Protein AF-A0A6L5ZGG9-F1 (afdb_monomer_lite)

pLDDT: mean 73.45, std 18.91, range [43.34, 98.44]

Foldseek 3Di:
DAQPPPRDDDDPPDQARPVPRHGRDPPPPVPDDDDDDDDDDPVVVVVVVVVVVVVVVVVVCVVVVDDDDDDDDDPDDDDPPPPPDDDDDDDDPDDDDDDDDDPPDDPDPPPPPPDDDPVRCCVPFVVQKDWDWDDDPNDIAIDIWGDPDPPDTDDDPVRHD

Structure (mmCIF, N/CA/C/O backbone):
data_AF-A0A6L5ZGG9-F1
#
_entry.id   AF-A0A6L5ZGG9-F1
#
loop_
_atom_site.group_PDB
_atom_site.id
_atom_site.type_symbol
_atom_site.label_atom_id
_atom_site.label_alt_id
_atom_site.label_comp_id
_atom_site.label_asym_id
_atom_site.label_entity_id
_atom_site.label_seq_id
_atom_site.pdbx_PDB_ins_code
_atom_site.Cartn_x
_atom_site.Cartn_y
_atom_site.Cartn_z
_atom_site.occupancy
_atom_site.B_iso_or_equiv
_atom_site.auth_seq_id
_atom_site.auth_comp_id
_atom_site.auth_asym_id
_atom_site.auth_atom_id
_atom_site.pdbx_PDB_model_num
ATOM 1 N N . MET A 1 1 ? -13.907 -2.882 -31.438 1.00 70.19 1 MET A N 1
ATOM 2 C CA . MET A 1 1 ? -12.819 -3.893 -31.487 1.00 70.19 1 MET A CA 1
ATOM 3 C C . MET A 1 1 ? -13.173 -5.085 -30.596 1.00 70.19 1 MET A C 1
ATOM 5 O O . MET A 1 1 ? -14.105 -4.979 -29.810 1.00 70.19 1 MET A O 1
ATOM 9 N N . PHE A 1 2 ? -12.469 -6.220 -30.686 1.00 81.88 2 PHE A N 1
ATOM 10 C CA . PHE A 1 2 ? -12.652 -7.355 -29.763 1.00 81.88 2 PHE A CA 1
ATOM 11 C C . PHE A 1 2 ? -11.487 -7.445 -28.778 1.00 81.88 2 PHE A C 1
ATOM 13 O O . PHE A 1 2 ? -10.342 -7.184 -29.143 1.00 81.88 2 PHE A O 1
ATOM 20 N N . CYS A 1 3 ? -11.761 -7.839 -27.534 1.00 83.19 3 CYS A N 1
ATOM 21 C CA . CYS A 1 3 ? -10.703 -8.096 -26.564 1.00 83.19 3 CYS A CA 1
ATOM 22 C C . CYS A 1 3 ? -9.875 -9.315 -27.001 1.00 83.19 3 CYS A C 1
ATOM 24 O O . CYS A 1 3 ? -10.406 -10.420 -27.087 1.00 83.19 3 CYS A O 1
ATOM 26 N N . ALA A 1 4 ? -8.565 -9.145 -27.190 1.00 82.62 4 ALA A N 1
ATOM 27 C CA . ALA A 1 4 ? -7.658 -10.231 -27.579 1.00 82.62 4 ALA A CA 1
ATOM 28 C C . ALA A 1 4 ? -7.568 -11.375 -26.547 1.00 82.62 4 ALA A C 1
ATOM 30 O O . ALA A 1 4 ? -7.046 -12.442 -26.849 1.00 82.62 4 ALA A O 1
ATOM 31 N N . GLN A 1 5 ? -8.055 -11.153 -25.323 1.00 85.06 5 GLN A N 1
ATOM 32 C CA . GLN A 1 5 ? -7.980 -12.118 -24.225 1.00 85.06 5 GLN A CA 1
ATOM 33 C C . GLN A 1 5 ? -9.272 -12.921 -24.042 1.00 85.06 5 GLN A C 1
ATOM 35 O O . GLN A 1 5 ? -9.200 -14.114 -23.773 1.00 85.06 5 GLN A O 1
ATOM 40 N N . CYS A 1 6 ? -10.447 -12.293 -24.164 1.00 88.31 6 CYS A N 1
ATOM 41 C CA . CYS A 1 6 ? -11.736 -12.959 -23.921 1.00 88.31 6 CYS A CA 1
ATOM 42 C C . CYS A 1 6 ? -12.691 -12.961 -25.124 1.00 88.31 6 CYS A C 1
ATOM 44 O O . CYS A 1 6 ? -13.757 -13.561 -25.045 1.00 88.31 6 CYS A O 1
ATOM 46 N N . GLY A 1 7 ? -12.344 -12.288 -26.225 1.00 85.56 7 GLY A N 1
ATOM 47 C CA . GLY A 1 7 ? -13.140 -12.257 -27.456 1.00 85.56 7 GLY A CA 1
ATOM 48 C C . GLY A 1 7 ? -14.423 -11.423 -27.390 1.00 85.56 7 GLY A C 1
ATOM 49 O O . GLY A 1 7 ? -15.138 -11.342 -28.384 1.00 85.56 7 GLY A O 1
ATOM 50 N N . VAL A 1 8 ? -14.729 -10.781 -26.259 1.00 90.56 8 VAL A N 1
ATOM 51 C CA . VAL A 1 8 ? -15.918 -9.926 -26.119 1.00 90.56 8 VAL A CA 1
ATOM 52 C C . VAL A 1 8 ? -15.718 -8.613 -26.881 1.00 90.56 8 VAL A C 1
ATOM 54 O O . VAL A 1 8 ? -14.613 -8.060 -26.905 1.00 90.56 8 VAL A O 1
ATOM 57 N N . ALA A 1 9 ? -16.786 -8.117 -27.513 1.00 88.19 9 ALA A N 1
ATOM 58 C CA . ALA A 1 9 ? -16.796 -6.815 -28.170 1.00 88.19 9 ALA A CA 1
ATOM 59 C C . ALA A 1 9 ? -16.544 -5.706 -27.134 1.00 88.19 9 ALA A C 1
ATOM 61 O O . ALA A 1 9 ? -17.273 -5.579 -26.152 1.00 88.19 9 ALA A O 1
ATOM 62 N N . GLY A 1 10 ? -15.476 -4.943 -27.342 1.00 79.38 10 GLY A N 1
ATOM 63 C CA . GLY A 1 10 ? -15.083 -3.822 -26.500 1.00 79.38 10 GLY A CA 1
ATOM 64 C C . GLY A 1 10 ? -15.427 -2.484 -27.142 1.00 79.38 10 GLY A C 1
ATOM 65 O O . GLY A 1 10 ? -15.570 -2.385 -28.363 1.00 79.38 10 GLY A O 1
ATOM 66 N N . ASN A 1 11 ? -15.528 -1.461 -26.296 1.00 79.38 11 ASN A N 1
ATOM 67 C CA . ASN A 1 11 ? -15.549 -0.070 -26.727 1.00 79.38 11 ASN A CA 1
ATOM 68 C C . ASN A 1 11 ? -14.122 0.356 -27.114 1.00 79.38 11 ASN A C 1
ATOM 70 O O . ASN A 1 11 ? -13.176 0.030 -26.396 1.00 79.38 11 ASN A O 1
ATOM 74 N N . ASP A 1 12 ? -13.980 1.064 -28.231 1.00 77.25 12 ASP A N 1
ATOM 75 C CA . ASP A 1 12 ? -12.684 1.437 -28.808 1.00 77.25 12 ASP A CA 1
ATOM 76 C C . ASP A 1 12 ? -11.938 2.483 -27.957 1.00 77.25 12 ASP A C 1
ATOM 78 O O . ASP A 1 12 ? -10.713 2.553 -28.015 1.00 77.25 12 ASP A O 1
ATOM 82 N N . ASP A 1 13 ? -12.654 3.204 -27.087 1.00 81.38 13 ASP A N 1
ATOM 83 C CA . ASP A 1 13 ? -12.084 4.196 -26.163 1.00 81.38 13 ASP A CA 1
ATOM 84 C C . ASP A 1 13 ? -11.768 3.633 -24.762 1.00 81.38 13 ASP A C 1
ATOM 86 O O . ASP A 1 13 ? -11.252 4.338 -23.890 1.00 81.38 13 ASP A O 1
ATOM 90 N N . ALA A 1 14 ? -12.103 2.368 -24.490 1.00 79.25 14 ALA A N 1
ATOM 91 C CA . ALA A 1 14 ? -11.907 1.786 -23.166 1.00 79.25 14 ALA A CA 1
ATOM 92 C C . ALA A 1 14 ? -10.459 1.316 -22.982 1.00 79.25 14 ALA A C 1
ATOM 94 O O . ALA A 1 14 ? -10.010 0.427 -23.700 1.00 79.25 14 ALA A O 1
ATOM 95 N N . GLN A 1 15 ? -9.758 1.836 -21.967 1.00 84.62 15 GLN A N 1
ATOM 96 C CA . GLN A 1 15 ? -8.402 1.391 -21.588 1.00 84.62 15 GLN A CA 1
ATOM 97 C C . GLN A 1 15 ? -8.367 -0.043 -21.028 1.00 84.62 15 GLN A C 1
ATOM 99 O O . GLN A 1 15 ? -7.328 -0.701 -21.054 1.00 84.62 15 GLN A O 1
ATOM 104 N N . PHE A 1 16 ? -9.504 -0.549 -20.540 1.00 88.50 16 PHE A N 1
ATOM 105 C CA . PHE A 1 16 ? -9.639 -1.884 -19.956 1.00 88.50 16 PHE A CA 1
ATOM 106 C C . PHE A 1 16 ? -10.884 -2.592 -20.489 1.00 88.50 16 PHE A C 1
ATOM 108 O O . PHE A 1 16 ? -11.923 -1.974 -20.727 1.00 88.50 16 PHE A O 1
ATOM 115 N N . CYS A 1 17 ? -10.803 -3.912 -20.652 1.00 87.19 17 CYS A N 1
ATOM 116 C CA . CYS A 1 17 ? -11.956 -4.719 -21.027 1.00 87.19 17 CYS A CA 1
ATOM 117 C C . CYS A 1 17 ? -12.936 -4.830 -19.853 1.00 87.19 17 CYS A C 1
ATOM 119 O O . CYS A 1 17 ? -12.605 -5.403 -18.818 1.00 87.19 17 CYS A O 1
ATOM 121 N N . VAL A 1 18 ? -14.174 -4.377 -20.046 1.00 88.44 18 VAL A N 1
ATOM 122 C CA . VAL A 1 18 ? -15.238 -4.434 -19.026 1.00 88.44 18 VAL A CA 1
ATOM 123 C C . VAL A 1 18 ? -15.612 -5.851 -18.579 1.00 88.44 18 VAL A C 1
ATOM 125 O O . VAL A 1 18 ? -16.132 -6.022 -17.484 1.00 88.44 18 VAL A O 1
ATOM 128 N N . SER A 1 19 ? -15.342 -6.875 -19.394 1.00 88.94 19 SER A N 1
ATOM 129 C CA . SER A 1 19 ? -15.656 -8.264 -19.032 1.00 88.94 19 SER A CA 1
ATOM 130 C C . SER A 1 19 ? -14.535 -8.979 -18.287 1.00 88.94 19 SER A C 1
ATOM 132 O O . SER A 1 19 ? -14.826 -9.846 -17.472 1.00 88.94 19 SER A O 1
ATOM 134 N N . CYS A 1 20 ? -13.265 -8.683 -18.580 1.00 89.44 20 CYS A N 1
ATOM 135 C CA . CYS A 1 20 ? -12.137 -9.434 -18.010 1.00 89.44 20 CYS A CA 1
ATOM 136 C C . CYS A 1 20 ? -11.123 -8.578 -17.240 1.00 89.44 20 CYS A C 1
ATOM 138 O O . CYS A 1 20 ? -10.167 -9.125 -16.700 1.00 89.44 20 CYS A O 1
ATOM 140 N N . GLY A 1 21 ? -11.289 -7.253 -17.214 1.00 86.38 21 GLY A N 1
ATOM 141 C CA . GLY A 1 21 ? -10.438 -6.305 -16.487 1.00 86.38 21 GLY A CA 1
ATOM 142 C C . GLY A 1 21 ? -9.034 -6.103 -17.064 1.00 86.38 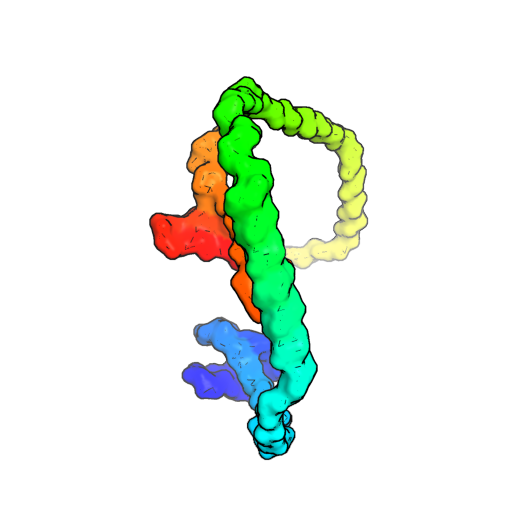21 GLY A C 1
ATOM 143 O O . GLY A 1 21 ? -8.294 -5.252 -16.582 1.00 86.38 21 GLY A O 1
ATOM 144 N N . LYS A 1 22 ? -8.640 -6.856 -18.098 1.00 87.56 22 LYS A N 1
ATOM 145 C CA . LYS A 1 22 ? -7.315 -6.722 -18.718 1.00 87.56 22 LYS A CA 1
ATOM 146 C C . LYS A 1 22 ? -7.242 -5.473 -19.606 1.00 87.56 22 LYS A C 1
ATOM 148 O O . LYS A 1 22 ? -8.255 -5.125 -20.224 1.00 87.56 22 LYS A O 1
ATOM 153 N N . PRO A 1 23 ? -6.069 -4.819 -19.707 1.00 84.75 23 PRO A N 1
ATOM 154 C CA . PRO A 1 23 ? -5.899 -3.652 -20.561 1.00 84.75 23 PRO A CA 1
ATOM 155 C C . PRO A 1 23 ? -6.205 -4.008 -22.016 1.00 84.75 23 PRO A C 1
ATOM 157 O O . PRO A 1 23 ? -5.828 -5.082 -22.500 1.00 84.75 23 PRO A O 1
ATOM 160 N N . SER A 1 24 ? -6.910 -3.119 -22.710 1.00 72.00 24 SER A N 1
ATOM 161 C CA . SER A 1 24 ? -7.073 -3.208 -24.156 1.00 72.00 24 SER A CA 1
ATOM 162 C C . SER A 1 24 ? -5.704 -2.906 -24.756 1.00 72.00 24 SER A C 1
ATOM 164 O O . SER A 1 24 ? -5.223 -1.779 -24.765 1.00 72.00 24 SER A O 1
ATOM 166 N N . THR A 1 25 ? -4.983 -3.950 -25.151 1.00 63.53 25 THR A N 1
ATOM 167 C CA . THR A 1 25 ? -3.668 -3.787 -25.760 1.00 63.53 25 THR A CA 1
ATOM 168 C C . THR A 1 25 ? -3.845 -3.012 -27.058 1.00 63.53 25 THR A C 1
ATOM 170 O O . THR A 1 25 ? -4.195 -3.596 -28.084 1.00 63.53 25 THR A O 1
ATOM 173 N N . VAL A 1 26 ? -3.592 -1.706 -27.027 1.00 58.31 26 VAL A N 1
ATOM 174 C CA . VAL A 1 26 ? -3.136 -1.001 -28.215 1.00 58.31 26 VAL A CA 1
ATOM 175 C C . VAL A 1 26 ? -1.793 -1.648 -28.503 1.00 58.31 26 VAL A C 1
ATOM 177 O O . VAL A 1 26 ? -0.824 -1.457 -27.770 1.00 58.31 26 VAL A O 1
ATOM 180 N N . SER A 1 27 ? -1.764 -2.561 -29.470 1.00 49.03 27 SER A N 1
ATOM 181 C CA . SER A 1 27 ? -0.514 -3.084 -29.993 1.00 49.03 27 SER A CA 1
ATOM 182 C C . SER A 1 27 ? 0.207 -1.912 -30.651 1.00 49.03 27 SER A C 1
ATOM 184 O O . SER A 1 27 ? 0.066 -1.687 -31.850 1.00 49.03 27 SER A O 1
ATOM 186 N N . ASP A 1 28 ? 0.952 -1.147 -29.854 1.00 45.00 28 ASP A N 1
ATOM 187 C CA . ASP A 1 28 ? 2.009 -0.281 -30.345 1.00 45.00 28 ASP A CA 1
ATOM 188 C C . ASP A 1 28 ? 3.015 -1.200 -31.039 1.00 45.00 28 ASP A C 1
ATOM 190 O O . ASP A 1 28 ? 3.938 -1.758 -30.442 1.00 45.00 28 ASP A O 1
ATOM 194 N N . LEU A 1 29 ? 2.820 -1.379 -32.343 1.00 48.22 29 LEU A N 1
ATOM 195 C CA . LEU A 1 29 ? 3.801 -1.908 -33.285 1.00 48.22 29 LEU A CA 1
ATOM 196 C C . LEU A 1 29 ? 4.959 -0.906 -33.436 1.00 48.22 29 LEU A C 1
ATOM 198 O O . LEU A 1 29 ? 5.328 -0.516 -34.538 1.00 48.22 29 LEU A O 1
ATOM 202 N N . ARG A 1 30 ? 5.529 -0.457 -32.315 1.00 46.44 30 ARG A N 1
ATOM 203 C CA . ARG A 1 30 ? 6.710 0.409 -32.258 1.00 46.44 30 ARG A CA 1
ATOM 204 C C . ARG A 1 30 ? 7.898 -0.257 -31.574 1.00 46.44 30 ARG A C 1
ATOM 206 O O . ARG A 1 30 ? 8.885 0.402 -31.275 1.00 46.44 30 ARG A O 1
ATOM 213 N N . SER A 1 31 ? 7.820 -1.570 -31.369 1.00 44.75 31 SER A N 1
ATOM 214 C CA . SER A 1 31 ? 8.869 -2.367 -30.741 1.00 44.75 31 SER A CA 1
ATOM 215 C C . SER A 1 31 ? 9.368 -3.478 -31.666 1.00 44.75 31 SER A C 1
ATOM 217 O O . SER A 1 31 ? 9.325 -4.644 -31.294 1.00 44.75 31 SER A O 1
ATOM 219 N N . LEU A 1 32 ? 9.829 -3.131 -32.874 1.00 52.59 32 LEU A N 1
ATOM 220 C CA . LEU A 1 32 ? 10.647 -4.028 -33.710 1.00 52.59 32 LEU A CA 1
ATOM 221 C C . LEU A 1 32 ? 11.729 -3.308 -34.541 1.00 52.59 32 LEU A C 1
ATOM 223 O O . LEU A 1 32 ? 12.234 -3.876 -35.501 1.00 52.59 32 LEU A O 1
ATOM 227 N N . GLU A 1 33 ? 12.164 -2.104 -34.163 1.00 54.62 33 GLU A N 1
ATOM 228 C CA . GLU A 1 33 ? 13.369 -1.500 -34.750 1.00 54.62 33 GLU A CA 1
ATOM 229 C C . GLU A 1 33 ? 14.222 -0.868 -33.650 1.00 54.62 33 GLU A C 1
ATOM 231 O O . GLU A 1 33 ? 13.871 0.164 -33.086 1.00 54.62 33 GLU A O 1
ATOM 236 N N . GLY A 1 34 ? 15.337 -1.521 -33.310 1.00 43.34 34 GLY A N 1
ATOM 237 C CA . GLY A 1 34 ? 16.296 -0.977 -32.349 1.00 43.34 34 GLY A CA 1
ATOM 238 C C . GLY A 1 34 ? 17.178 -2.009 -31.661 1.00 43.34 34 GLY A C 1
ATOM 239 O O . GLY A 1 34 ? 17.331 -1.969 -30.445 1.00 43.34 34 GLY A O 1
ATOM 240 N N . ALA A 1 35 ? 17.771 -2.931 -32.420 1.00 53.62 35 ALA A N 1
ATOM 241 C CA . ALA A 1 35 ? 18.998 -3.575 -31.976 1.00 53.62 35 ALA A CA 1
ATOM 242 C C . ALA A 1 35 ? 20.075 -2.497 -31.776 1.00 53.62 35 ALA A C 1
ATOM 244 O O . ALA A 1 35 ? 20.325 -1.721 -32.695 1.00 53.62 35 ALA A O 1
ATOM 245 N N . SER A 1 36 ? 20.736 -2.470 -30.621 1.00 44.25 36 SER A N 1
ATOM 246 C CA . SER A 1 36 ? 22.150 -2.096 -30.569 1.00 44.25 36 SER A CA 1
ATOM 247 C C . SER A 1 36 ? 22.767 -2.541 -29.252 1.00 44.25 36 SER A C 1
ATOM 249 O O . SER A 1 36 ? 22.412 -2.053 -28.180 1.00 44.25 36 SER A O 1
ATOM 251 N N . ASP A 1 37 ? 23.732 -3.447 -29.377 1.00 52.47 37 ASP A N 1
ATOM 252 C CA . ASP A 1 37 ? 24.772 -3.732 -28.399 1.00 52.47 37 ASP A CA 1
ATOM 253 C C . ASP A 1 37 ? 25.284 -2.447 -27.732 1.00 52.47 37 ASP A C 1
ATOM 255 O O . ASP A 1 37 ? 25.875 -1.577 -28.376 1.00 52.47 37 ASP A O 1
ATOM 259 N N . GLY A 1 38 ? 25.076 -2.341 -26.421 1.00 47.34 38 GLY A N 1
ATOM 260 C CA . GLY A 1 38 ? 25.733 -1.362 -25.565 1.00 47.34 38 GLY A CA 1
ATOM 261 C C . GLY A 1 38 ? 26.906 -2.024 -24.855 1.00 47.34 38 GLY A C 1
ATOM 262 O O . GLY A 1 38 ? 26.740 -2.579 -23.770 1.00 47.34 38 GLY A O 1
ATOM 263 N N . GLY A 1 39 ? 28.091 -1.980 -25.469 1.00 49.31 39 GLY A N 1
ATOM 264 C CA . GLY A 1 39 ? 29.341 -2.383 -24.821 1.00 49.31 39 GLY A CA 1
ATOM 265 C C . GLY A 1 39 ? 29.582 -1.620 -23.504 1.00 49.31 39 GLY A C 1
ATOM 266 O O . GLY A 1 39 ? 29.013 -0.544 -23.296 1.00 49.31 39 GLY A O 1
ATOM 267 N N . PRO A 1 40 ? 30.417 -2.144 -22.588 1.00 46.88 40 PRO A N 1
ATOM 268 C CA . PRO A 1 40 ? 30.648 -1.517 -21.291 1.00 46.88 40 PRO A CA 1
ATOM 269 C C . PRO A 1 40 ? 31.281 -0.132 -21.471 1.00 46.88 40 PRO A C 1
ATOM 271 O O . PRO A 1 40 ? 32.459 0.002 -21.802 1.00 46.88 40 PRO A O 1
ATOM 274 N N . THR A 1 41 ? 30.488 0.912 -21.237 1.00 48.69 41 THR A N 1
ATOM 275 C CA . THR A 1 41 ? 30.940 2.300 -21.263 1.00 48.69 41 THR A CA 1
ATOM 276 C C . THR A 1 41 ? 31.905 2.550 -20.102 1.00 48.69 41 THR A C 1
ATOM 278 O O . THR A 1 41 ? 31.628 2.274 -18.931 1.00 48.69 41 THR A O 1
ATOM 281 N N . VAL A 1 42 ? 33.078 3.081 -20.445 1.00 56.16 42 VAL A N 1
ATOM 282 C CA . VAL A 1 42 ? 34.213 3.387 -19.554 1.00 56.16 42 VAL A CA 1
ATOM 283 C C . VAL A 1 42 ? 33.811 4.261 -18.350 1.00 56.16 42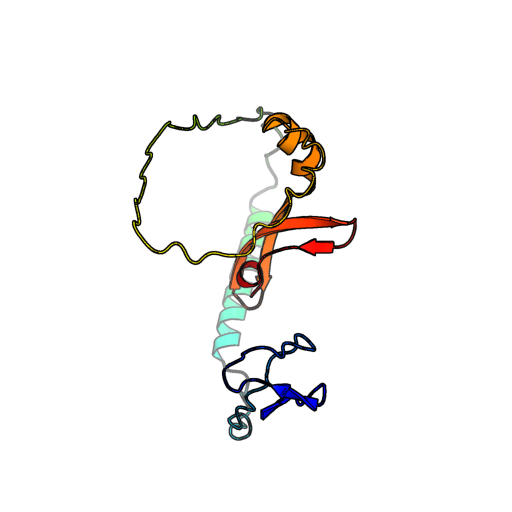 VAL A C 1
ATOM 285 O O . VAL A 1 42 ? 34.426 4.178 -17.287 1.00 56.16 42 VAL A O 1
ATOM 288 N N . GLU A 1 43 ? 32.717 5.017 -18.460 1.00 56.69 43 GLU A N 1
ATOM 289 C CA . GLU A 1 43 ? 32.195 5.892 -17.407 1.00 56.69 43 GLU A CA 1
ATOM 290 C C . GLU A 1 43 ? 31.732 5.133 -16.144 1.00 56.69 43 GLU A C 1
ATOM 292 O O . GLU A 1 43 ? 31.891 5.617 -15.020 1.00 56.69 43 GLU A O 1
ATOM 297 N N . ARG A 1 44 ? 31.236 3.893 -16.293 1.00 52.88 44 ARG A N 1
ATOM 298 C CA . ARG A 1 44 ? 30.805 3.060 -15.153 1.00 52.88 44 ARG A CA 1
ATOM 299 C C . ARG A 1 44 ? 31.991 2.610 -14.296 1.00 52.88 44 ARG A C 1
ATOM 301 O O . ARG A 1 44 ? 31.861 2.477 -13.081 1.00 52.88 44 ARG A O 1
ATOM 308 N N . ARG A 1 45 ? 33.164 2.426 -14.912 1.00 56.19 45 ARG A N 1
ATOM 309 C CA . ARG A 1 45 ? 34.388 1.980 -14.230 1.00 56.19 45 ARG A CA 1
ATOM 310 C C . ARG A 1 45 ? 34.967 3.076 -13.334 1.00 56.19 45 ARG A C 1
ATOM 312 O O . ARG A 1 45 ? 35.437 2.775 -12.242 1.00 56.19 45 ARG A O 1
ATOM 319 N N . GLN A 1 46 ? 34.871 4.340 -13.751 1.00 63.41 46 GLN A N 1
ATOM 320 C CA . GLN A 1 46 ? 35.343 5.474 -12.953 1.00 63.41 46 GLN A CA 1
ATOM 321 C C . GLN A 1 46 ? 34.469 5.701 -11.712 1.00 63.41 46 GLN A C 1
ATOM 323 O O . GLN A 1 46 ? 35.001 5.900 -10.622 1.00 63.41 46 GLN A O 1
ATOM 328 N N . ARG A 1 47 ? 33.139 5.583 -11.843 1.00 63.94 47 ARG A N 1
ATOM 329 C CA . ARG A 1 47 ? 32.218 5.690 -10.696 1.00 63.94 47 ARG A CA 1
ATOM 330 C C . ARG A 1 47 ? 32.430 4.558 -9.686 1.00 63.94 47 ARG A C 1
ATOM 332 O O . ARG A 1 47 ? 32.471 4.825 -8.490 1.00 63.94 47 ARG A O 1
ATOM 339 N N . PHE A 1 48 ? 32.656 3.326 -10.152 1.00 67.50 48 PHE A N 1
ATOM 340 C CA . PHE A 1 48 ? 32.984 2.206 -9.262 1.00 67.50 48 PHE A CA 1
ATOM 341 C C . PHE A 1 48 ? 34.295 2.425 -8.497 1.00 67.50 48 PHE A C 1
ATOM 343 O O . PHE A 1 48 ? 34.321 2.201 -7.291 1.00 67.50 48 PHE A O 1
ATOM 350 N N . LEU A 1 49 ? 35.349 2.925 -9.157 1.00 72.06 49 LEU A N 1
ATOM 351 C CA . LEU A 1 49 ? 36.634 3.196 -8.499 1.00 72.06 49 LEU A CA 1
ATOM 352 C C . LEU A 1 49 ? 36.523 4.281 -7.417 1.00 72.06 49 LEU A C 1
ATOM 354 O O . LEU A 1 49 ? 37.062 4.106 -6.323 1.00 72.06 49 LEU A O 1
ATOM 358 N N . VAL A 1 50 ? 35.781 5.362 -7.684 1.00 77.19 50 VAL A N 1
ATOM 359 C CA . VAL A 1 50 ? 35.550 6.437 -6.703 1.00 77.19 50 VAL A CA 1
ATOM 360 C C . VAL A 1 50 ? 34.775 5.918 -5.488 1.00 77.19 50 VAL A C 1
ATOM 362 O O . VAL A 1 50 ? 35.188 6.164 -4.357 1.00 77.19 50 VAL A O 1
ATOM 365 N N . VAL A 1 51 ? 33.706 5.141 -5.698 1.00 80.38 51 VAL A N 1
ATOM 366 C CA . VAL A 1 51 ? 32.911 4.566 -4.596 1.00 80.38 51 VAL A CA 1
ATOM 367 C C . VAL A 1 51 ? 33.751 3.609 -3.746 1.00 80.38 51 VAL A C 1
ATOM 369 O O . VAL A 1 51 ? 33.721 3.696 -2.519 1.00 80.38 51 VAL A O 1
ATOM 372 N N . THR A 1 52 ? 34.563 2.746 -4.369 1.00 82.38 52 THR A N 1
ATOM 373 C CA . THR A 1 52 ? 35.448 1.834 -3.625 1.00 82.38 52 THR A CA 1
ATOM 374 C C . THR A 1 52 ? 36.527 2.568 -2.829 1.00 82.38 52 THR A C 1
ATOM 376 O O . THR A 1 52 ? 36.838 2.158 -1.712 1.00 82.38 52 THR A O 1
ATOM 379 N N . ALA A 1 53 ? 37.062 3.677 -3.351 1.00 87.12 53 ALA A N 1
ATOM 380 C CA . ALA A 1 53 ? 38.047 4.486 -2.640 1.00 87.12 53 ALA A CA 1
ATOM 381 C C . ALA A 1 53 ? 37.436 5.177 -1.408 1.00 87.12 53 ALA A C 1
ATOM 383 O O . ALA A 1 53 ? 38.038 5.154 -0.337 1.00 87.12 53 ALA A O 1
ATOM 384 N N . ILE A 1 54 ? 36.221 5.726 -1.529 1.00 85.38 54 ILE A N 1
ATOM 385 C CA . ILE A 1 54 ? 35.506 6.349 -0.402 1.00 85.38 54 ILE A CA 1
ATOM 386 C C . ILE A 1 54 ? 35.213 5.312 0.688 1.00 85.38 54 ILE A C 1
ATOM 388 O O . ILE A 1 54 ? 35.503 5.560 1.857 1.00 85.38 54 ILE A O 1
ATOM 392 N N . ALA A 1 55 ? 34.702 4.132 0.317 1.00 87.12 55 ALA A N 1
ATOM 393 C CA . ALA A 1 55 ? 34.417 3.062 1.272 1.00 87.12 55 ALA A CA 1
ATOM 394 C C . ALA A 1 55 ? 35.678 2.615 2.034 1.00 87.12 55 ALA A C 1
ATOM 396 O O . ALA A 1 55 ? 35.639 2.466 3.255 1.00 87.12 55 ALA A O 1
ATOM 397 N N . ALA A 1 56 ? 36.814 2.470 1.341 1.00 87.44 56 ALA A N 1
ATOM 398 C CA . ALA A 1 56 ? 38.085 2.117 1.970 1.00 87.44 56 ALA A CA 1
ATOM 399 C C . ALA A 1 56 ? 38.571 3.189 2.964 1.00 87.44 56 ALA A C 1
ATOM 401 O O . ALA A 1 56 ? 39.035 2.844 4.050 1.00 87.44 56 ALA A O 1
ATOM 402 N N . VAL A 1 57 ? 38.419 4.479 2.638 1.00 88.56 57 VAL A N 1
ATOM 403 C CA . VAL A 1 57 ? 38.768 5.585 3.547 1.00 88.56 57 VAL A CA 1
ATOM 404 C C . VAL A 1 57 ? 37.867 5.597 4.782 1.00 88.56 57 VAL A C 1
ATOM 406 O O . VAL A 1 57 ? 38.373 5.748 5.889 1.00 88.56 57 VAL A O 1
ATOM 409 N N . VAL A 1 58 ? 36.555 5.385 4.630 1.00 86.38 58 VAL A N 1
ATOM 410 C CA . VAL A 1 58 ? 35.618 5.320 5.767 1.00 86.38 58 VAL A CA 1
ATOM 411 C C . VAL A 1 58 ? 35.964 4.159 6.700 1.00 86.38 58 VAL A C 1
ATOM 413 O O . VAL A 1 58 ? 36.044 4.354 7.909 1.00 86.38 58 VAL A O 1
ATOM 416 N N . ILE A 1 59 ? 36.239 2.970 6.155 1.00 85.94 59 ILE A N 1
ATOM 417 C CA . ILE A 1 59 ? 36.651 1.803 6.951 1.00 85.94 59 ILE A CA 1
ATOM 418 C C . ILE A 1 59 ? 37.965 2.086 7.687 1.00 85.94 59 ILE A C 1
ATOM 420 O O . ILE A 1 59 ? 38.091 1.768 8.869 1.00 85.94 59 ILE A O 1
ATOM 424 N N . LEU A 1 60 ? 38.928 2.723 7.016 1.00 85.50 60 LEU A N 1
ATOM 425 C CA . LEU A 1 60 ? 40.200 3.094 7.625 1.00 85.50 60 LEU A CA 1
ATOM 426 C C . LEU A 1 60 ? 40.017 4.132 8.745 1.00 85.50 60 LEU A C 1
ATOM 428 O O . LEU A 1 60 ? 40.659 4.014 9.784 1.00 85.50 60 LEU A O 1
ATOM 432 N N . LEU A 1 61 ? 39.115 5.105 8.579 1.00 81.19 61 LEU A N 1
ATOM 433 C CA . LEU A 1 61 ? 38.771 6.079 9.619 1.00 81.19 61 LEU A CA 1
ATOM 434 C C . LEU A 1 61 ? 38.071 5.425 10.815 1.00 81.19 61 LEU A C 1
ATOM 436 O O . LEU A 1 61 ? 38.360 5.799 11.944 1.00 81.19 61 LEU A O 1
ATOM 440 N N . ILE A 1 62 ? 37.211 4.426 10.600 1.00 80.62 62 ILE A N 1
ATOM 441 C CA . ILE A 1 62 ? 36.591 3.653 11.690 1.00 80.62 62 ILE A CA 1
ATOM 442 C C . ILE A 1 62 ? 37.652 2.826 12.436 1.00 80.62 62 ILE A C 1
ATOM 444 O O . ILE A 1 62 ? 37.638 2.765 13.664 1.00 80.62 62 ILE A O 1
ATOM 448 N N . ALA A 1 63 ? 38.595 2.218 11.711 1.00 77.81 63 ALA A N 1
ATOM 449 C CA . ALA A 1 63 ? 39.644 1.384 12.297 1.00 77.81 63 ALA A CA 1
ATOM 450 C C . ALA A 1 63 ? 40.720 2.196 13.045 1.00 77.81 63 ALA A C 1
ATOM 452 O O . ALA A 1 63 ? 41.191 1.764 14.095 1.00 77.81 63 ALA A O 1
ATOM 453 N N . LEU A 1 64 ? 41.106 3.367 12.523 1.00 77.38 64 LEU A N 1
ATOM 454 C CA . LEU A 1 64 ? 42.103 4.254 13.139 1.00 77.38 64 LEU A CA 1
ATOM 455 C C . LEU A 1 64 ? 41.492 5.212 14.173 1.00 77.38 64 LEU A C 1
ATOM 457 O O . LEU A 1 64 ? 42.181 5.636 15.096 1.00 77.38 64 LEU A O 1
ATOM 461 N N . GLY A 1 65 ? 40.215 5.561 14.016 1.00 58.78 65 GLY A N 1
ATOM 462 C CA . GLY A 1 65 ? 39.508 6.580 14.795 1.00 58.78 65 GLY A CA 1
ATOM 463 C C . GLY A 1 65 ? 38.925 6.112 16.123 1.00 58.78 65 GLY A C 1
ATOM 464 O O . GLY A 1 65 ? 38.282 6.910 16.792 1.00 58.78 65 GLY A O 1
ATOM 465 N N . GLY A 1 66 ? 39.172 4.867 16.533 1.00 50.88 66 GLY A N 1
ATOM 466 C CA . GLY A 1 66 ? 38.849 4.416 17.878 1.00 50.88 66 GLY A CA 1
ATOM 467 C C . GLY A 1 66 ? 37.362 4.147 18.091 1.00 50.88 66 GLY A C 1
ATOM 468 O O . GLY A 1 66 ? 36.508 5.031 18.087 1.00 50.88 66 GLY A O 1
ATOM 469 N N . GLY A 1 67 ? 37.071 2.893 18.423 1.00 52.41 67 GLY A N 1
ATOM 470 C CA . GLY A 1 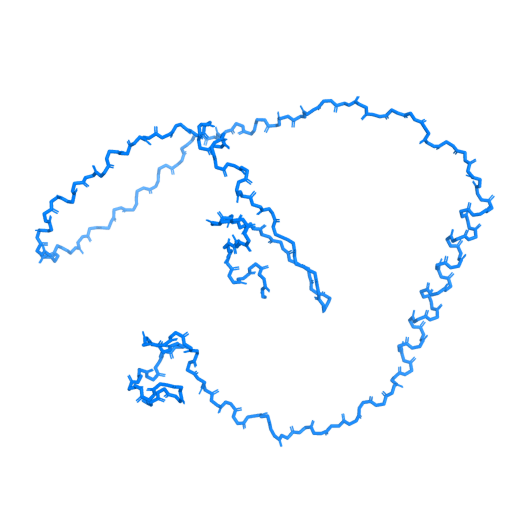67 ? 35.954 2.603 19.301 1.00 52.41 67 GLY A CA 1
ATOM 471 C C . GLY A 1 67 ? 36.154 3.347 20.621 1.00 52.41 67 GLY A C 1
ATOM 472 O O . GLY A 1 67 ? 36.923 2.911 21.472 1.00 52.41 67 GLY A O 1
ATOM 473 N N . ALA A 1 68 ? 35.470 4.474 20.788 1.00 50.97 68 ALA A N 1
ATOM 474 C CA . ALA A 1 68 ? 35.224 5.087 22.082 1.00 50.97 68 ALA A CA 1
ATOM 475 C C . ALA A 1 68 ? 33.923 5.900 22.021 1.00 50.97 68 ALA A C 1
ATOM 477 O O . ALA A 1 68 ? 33.830 6.884 21.298 1.00 50.97 68 ALA A O 1
ATOM 478 N N . ALA A 1 69 ? 32.955 5.468 22.836 1.00 51.59 69 ALA A N 1
ATOM 479 C CA . ALA A 1 69 ? 31.740 6.177 23.239 1.00 51.59 69 ALA A CA 1
ATOM 480 C C . ALA A 1 69 ? 30.667 6.434 22.164 1.00 51.59 69 ALA A C 1
ATOM 482 O O . ALA A 1 69 ? 30.723 7.449 21.491 1.00 51.59 69 ALA A O 1
ATOM 483 N N . ILE A 1 70 ? 29.619 5.590 22.134 1.00 52.09 70 ILE A N 1
ATOM 484 C CA . ILE A 1 70 ? 28.255 5.988 22.560 1.00 52.09 70 ILE A CA 1
ATOM 485 C C . ILE A 1 70 ? 27.569 4.761 23.198 1.00 52.09 70 ILE A C 1
ATOM 487 O O . ILE A 1 70 ? 26.736 4.088 22.599 1.00 52.09 70 ILE A O 1
ATOM 491 N N . LEU A 1 71 ? 27.948 4.448 24.440 1.00 49.56 71 LEU A N 1
ATOM 492 C CA . LEU A 1 71 ? 26.977 3.938 25.406 1.00 49.56 71 LEU A CA 1
ATOM 493 C C . LEU A 1 71 ? 26.367 5.165 26.090 1.00 49.56 71 LEU A C 1
ATOM 495 O O . LEU A 1 71 ? 27.096 6.094 26.427 1.00 49.56 71 LEU A O 1
ATOM 499 N N . ALA A 1 72 ? 25.067 5.075 26.357 1.00 46.66 72 ALA A N 1
ATOM 500 C CA . ALA A 1 72 ? 24.249 5.950 27.194 1.00 46.66 72 ALA A CA 1
ATOM 501 C C . ALA A 1 72 ? 23.441 7.056 26.484 1.00 46.66 72 ALA A C 1
ATOM 503 O O . ALA A 1 72 ? 23.965 8.047 25.987 1.00 46.66 72 ALA A O 1
ATOM 504 N N . SER A 1 73 ? 22.124 6.917 26.681 1.00 49.00 73 SER A N 1
ATOM 505 C CA . SER A 1 73 ? 21.136 7.988 26.864 1.00 49.00 73 SER A CA 1
ATOM 506 C C . SER A 1 73 ? 20.443 8.515 25.608 1.00 49.00 73 SER A C 1
ATOM 508 O O . SER A 1 73 ? 20.903 9.461 24.988 1.00 49.00 73 SER A O 1
ATOM 510 N N . HIS A 1 74 ? 19.256 7.974 25.317 1.00 47.59 74 HIS A N 1
ATOM 511 C CA . HIS A 1 74 ? 18.025 8.776 25.347 1.00 47.59 74 HIS A CA 1
ATOM 512 C C . HIS A 1 74 ? 16.794 7.856 25.381 1.00 47.59 74 HIS A C 1
ATOM 514 O O . HIS A 1 74 ? 16.140 7.586 24.380 1.00 47.59 74 HIS A O 1
ATOM 520 N N . THR A 1 75 ? 16.458 7.391 26.584 1.00 53.59 75 THR A N 1
ATOM 521 C CA . THR A 1 75 ? 15.058 7.227 26.973 1.00 53.59 75 THR A CA 1
ATOM 522 C C . THR A 1 75 ? 14.466 8.633 27.094 1.00 53.59 75 THR A C 1
ATOM 524 O O . THR A 1 75 ? 14.891 9.435 27.924 1.00 53.59 75 THR A O 1
ATOM 527 N N . GLY A 1 76 ? 13.528 8.968 26.215 1.00 44.88 76 GLY A N 1
ATOM 528 C CA . GLY A 1 76 ? 12.805 10.237 26.218 1.00 44.88 76 GLY A CA 1
ATOM 529 C C . GLY A 1 76 ? 11.433 10.037 25.570 1.00 44.88 76 GLY A C 1
ATOM 530 O O . GLY A 1 76 ? 11.370 9.401 24.522 1.00 44.88 76 GLY A O 1
ATOM 531 N N . PRO A 1 77 ? 10.342 10.487 26.211 1.00 49.66 77 PRO A N 1
ATOM 532 C CA . PRO A 1 77 ? 8.991 9.994 25.963 1.00 49.66 77 PRO A CA 1
ATOM 533 C C . PRO A 1 77 ? 8.380 10.508 24.657 1.00 49.66 77 PRO A C 1
ATOM 535 O O . PRO A 1 77 ? 8.680 11.610 24.195 1.00 49.66 77 PRO A O 1
ATOM 538 N N . SER A 1 78 ? 7.462 9.698 24.125 1.00 49.84 78 SER A N 1
ATOM 539 C CA . SER A 1 78 ? 6.508 10.016 23.066 1.00 49.84 78 SER A CA 1
ATOM 540 C C . SER A 1 78 ? 6.018 11.457 23.147 1.00 49.84 78 SER A C 1
ATOM 542 O O . SER A 1 78 ? 5.257 11.831 24.040 1.00 49.84 78 SER A O 1
ATOM 544 N N . ARG A 1 79 ? 6.420 12.269 22.170 1.00 44.78 79 ARG A N 1
ATOM 545 C CA . ARG A 1 79 ? 5.803 13.566 21.930 1.00 44.78 79 ARG A CA 1
ATOM 546 C C . ARG A 1 79 ? 4.616 13.337 21.001 1.00 44.78 79 ARG A C 1
ATOM 548 O O . ARG A 1 79 ? 4.755 13.372 19.784 1.00 44.78 79 ARG A O 1
ATOM 555 N N . VAL A 1 80 ? 3.453 13.076 21.593 1.00 49.31 80 VAL A N 1
ATOM 556 C CA . VAL A 1 80 ? 2.170 13.242 20.906 1.00 49.31 80 VAL A CA 1
ATOM 557 C C . VAL A 1 80 ? 2.029 14.738 20.643 1.00 49.31 80 VAL A C 1
ATOM 559 O O . VAL A 1 80 ? 1.719 15.518 21.543 1.00 49.31 80 VAL A O 1
ATOM 562 N N . VAL A 1 81 ? 2.349 15.164 19.424 1.00 50.66 81 VAL A N 1
ATOM 563 C CA . VAL A 1 81 ? 1.963 16.492 18.954 1.00 50.66 81 VAL A CA 1
ATOM 564 C C . VAL A 1 81 ? 0.491 16.384 18.590 1.00 50.66 81 VAL A C 1
ATOM 566 O O . VAL A 1 81 ? 0.134 15.930 17.509 1.00 50.66 81 VAL A O 1
ATOM 569 N N . ALA A 1 82 ? -0.357 16.766 19.541 1.00 51.34 82 ALA A N 1
ATOM 570 C CA . ALA A 1 82 ? -1.740 17.112 19.277 1.00 51.34 82 ALA A CA 1
ATOM 571 C C . ALA A 1 82 ? -1.749 18.326 18.338 1.00 51.34 82 ALA A C 1
ATOM 573 O O . ALA A 1 82 ? -1.641 19.477 18.774 1.00 51.34 82 ALA A O 1
ATOM 574 N N . THR A 1 83 ? -1.826 18.071 17.033 1.00 47.19 83 THR A N 1
ATOM 575 C CA . THR A 1 83 ? -2.184 19.103 16.067 1.00 47.19 83 THR A CA 1
ATOM 576 C C . THR A 1 83 ? -3.665 19.375 16.253 1.00 47.19 83 THR A C 1
ATOM 578 O O . THR A 1 83 ? -4.524 18.629 15.804 1.00 47.19 83 THR A O 1
ATOM 581 N N . LYS A 1 84 ? -3.933 20.441 16.999 1.00 56.34 84 LYS A N 1
ATOM 582 C CA . LYS A 1 84 ? -5.231 21.082 17.151 1.00 56.34 84 LYS A CA 1
ATOM 583 C C . LYS A 1 84 ? -5.832 21.329 15.764 1.00 56.34 84 LYS A C 1
ATOM 585 O O . LYS A 1 84 ? -5.340 22.187 15.030 1.00 56.34 84 LYS A O 1
ATOM 590 N N . GLU A 1 85 ? -6.875 20.584 15.420 1.00 53.41 85 GLU A N 1
ATOM 591 C CA . GLU A 1 85 ? -7.701 20.873 14.254 1.00 53.41 85 GLU A CA 1
ATOM 592 C C . GLU A 1 85 ? -8.289 22.281 14.395 1.00 53.41 85 GLU A C 1
ATOM 594 O O . GLU A 1 85 ? -8.807 22.676 15.445 1.00 53.41 85 GLU A O 1
ATOM 599 N N . SER A 1 86 ? -8.127 23.076 13.340 1.00 57.94 86 SER A N 1
ATOM 600 C CA . SER A 1 86 ? -8.687 24.419 13.249 1.00 57.94 86 SER A CA 1
ATOM 601 C C . SER A 1 86 ? -10.085 24.324 12.630 1.00 57.94 86 SER A C 1
ATOM 603 O O . SER A 1 86 ? -10.213 23.711 11.567 1.00 57.94 86 SER A O 1
ATOM 605 N N . PRO A 1 87 ? -11.134 24.915 13.230 1.00 56.97 87 PRO A N 1
ATOM 606 C CA . PRO A 1 87 ? -12.489 24.776 12.722 1.00 56.97 87 PRO A CA 1
ATOM 607 C C . PRO A 1 87 ? -12.779 25.711 11.539 1.00 56.97 87 PRO A C 1
ATOM 609 O O . PRO A 1 87 ? -12.404 26.882 11.539 1.00 56.97 87 PRO A O 1
ATOM 612 N N . LEU A 1 88 ? -13.587 25.176 10.621 1.00 50.72 88 LEU A N 1
ATOM 613 C CA . LEU A 1 88 ? -14.454 25.835 9.639 1.00 50.72 88 LEU A CA 1
ATOM 614 C C . LEU A 1 88 ? -13.817 26.646 8.494 1.00 50.72 88 LEU A C 1
ATOM 616 O O . LEU A 1 88 ? -13.475 27.821 8.623 1.00 50.72 88 LEU A O 1
ATOM 620 N N . ARG A 1 89 ? -14.002 26.114 7.279 1.00 48.56 89 ARG A N 1
ATOM 621 C CA . ARG A 1 89 ? -14.640 26.905 6.219 1.00 48.56 89 ARG A CA 1
ATOM 622 C C . ARG A 1 89 ? -15.618 26.052 5.415 1.00 48.56 89 ARG A C 1
ATOM 624 O O . ARG A 1 89 ? -15.245 25.326 4.503 1.00 48.56 89 ARG A O 1
ATOM 631 N N . SER A 1 90 ? -16.884 26.176 5.803 1.00 54.59 90 SER A N 1
ATOM 632 C CA . SER A 1 90 ? -18.040 25.809 4.994 1.00 54.59 90 SER A CA 1
ATOM 633 C C . SER A 1 90 ? -18.009 26.628 3.703 1.00 54.59 90 SER A C 1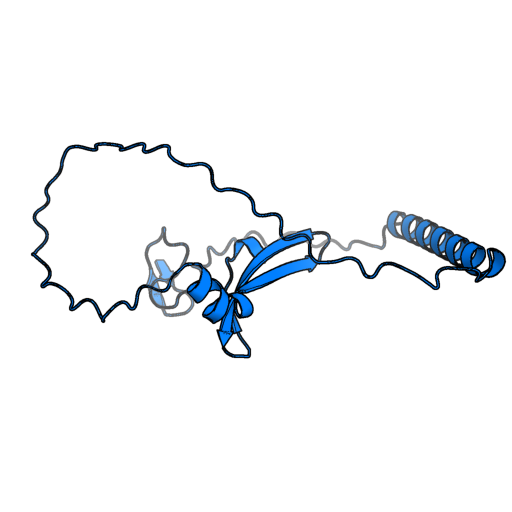
ATOM 635 O O . SER A 1 90 ? -18.098 27.857 3.741 1.00 54.59 90 SER A O 1
ATOM 637 N N . VAL A 1 91 ? -17.830 25.952 2.572 1.00 56.72 91 VAL A N 1
ATOM 638 C CA . VAL A 1 91 ? -18.120 26.501 1.250 1.00 56.72 91 VAL A CA 1
ATOM 639 C C . VAL A 1 91 ? -19.154 25.576 0.639 1.00 56.72 91 VAL A C 1
ATOM 641 O O . VAL A 1 91 ? -18.840 24.468 0.217 1.00 56.72 91 VAL A O 1
ATOM 644 N N . THR A 1 92 ? -20.397 26.038 0.648 1.00 52.38 92 THR A N 1
ATOM 645 C CA . THR A 1 92 ? -21.520 25.452 -0.075 1.00 52.38 92 THR A CA 1
ATOM 646 C C . THR A 1 92 ? -21.452 25.934 -1.526 1.00 52.38 92 THR A C 1
ATOM 648 O O . THR A 1 92 ? -21.651 27.128 -1.754 1.00 52.38 92 THR A O 1
ATOM 651 N N . PRO A 1 93 ? -21.214 25.082 -2.537 1.00 61.91 93 PRO A N 1
ATOM 652 C CA . PRO A 1 93 ? -21.650 25.394 -3.883 1.00 61.91 93 PRO A CA 1
ATOM 653 C C . PRO A 1 93 ? -23.112 24.956 -4.016 1.00 61.91 93 PRO A C 1
ATOM 655 O O . PRO A 1 93 ? -23.419 23.770 -4.123 1.00 61.91 93 PRO A O 1
ATOM 658 N N . GLN A 1 94 ? -24.024 25.932 -3.990 1.00 52.28 94 GLN A N 1
ATOM 659 C CA . GLN A 1 94 ? -25.345 25.766 -4.591 1.00 52.28 94 GLN A CA 1
ATOM 660 C C . GLN A 1 94 ? -25.147 25.565 -6.095 1.00 52.28 94 GLN A C 1
ATOM 662 O O . GLN A 1 94 ? -24.738 26.488 -6.797 1.00 52.28 94 GLN A O 1
ATOM 667 N N . VAL A 1 95 ? -25.451 24.366 -6.585 1.00 61.06 95 VAL A N 1
ATOM 668 C CA . VAL A 1 95 ? -25.763 24.156 -7.998 1.00 61.06 95 VAL A CA 1
ATOM 669 C C . VAL A 1 95 ? -27.246 23.832 -8.072 1.00 61.06 95 VAL A C 1
ATOM 671 O O . VAL A 1 95 ? -27.698 22.740 -7.734 1.00 61.06 95 VAL A O 1
ATOM 674 N N . GLU A 1 96 ? -27.995 24.857 -8.454 1.00 61.12 96 GLU A N 1
ATOM 675 C CA . GLU A 1 96 ? -29.379 24.784 -8.891 1.00 61.12 96 GLU A CA 1
ATOM 676 C C . GLU A 1 96 ? -29.478 23.977 -10.194 1.00 61.12 96 GLU A C 1
ATOM 678 O O . GLU A 1 96 ? -28.801 24.283 -11.172 1.00 61.12 96 GLU A O 1
ATOM 683 N N . GLY A 1 97 ? -30.389 23.001 -10.218 1.00 51.19 97 GLY A N 1
ATOM 684 C CA . GLY A 1 97 ? -31.101 22.613 -11.437 1.00 51.19 97 GLY A CA 1
ATOM 685 C C . GLY A 1 97 ? -30.627 21.352 -12.161 1.00 51.19 97 GLY A C 1
ATOM 686 O O . GLY A 1 97 ? -29.780 21.416 -13.042 1.00 51.19 97 GLY A O 1
ATOM 687 N N . ALA A 1 98 ? -31.287 20.226 -11.870 1.00 52.00 98 ALA A N 1
ATOM 688 C CA . ALA A 1 98 ? -32.021 19.405 -12.848 1.00 52.00 98 ALA A CA 1
ATOM 689 C C . ALA A 1 98 ? -32.578 18.165 -12.128 1.00 52.00 98 ALA A C 1
ATOM 691 O O . ALA A 1 98 ? -31.882 17.170 -11.932 1.00 52.00 98 ALA A O 1
ATOM 692 N N . VAL A 1 99 ? -33.843 18.231 -11.705 1.00 52.06 99 VAL A N 1
ATOM 693 C CA . VAL A 1 99 ? -34.566 17.075 -11.162 1.00 52.06 99 VAL A CA 1
ATOM 694 C C . VAL A 1 99 ? -34.912 16.163 -12.337 1.00 52.06 99 VAL A C 1
ATOM 696 O O . VAL A 1 99 ? -35.892 16.384 -13.041 1.00 52.06 99 VAL A O 1
ATOM 699 N N . SER A 1 100 ? -34.060 15.172 -12.580 1.00 61.50 100 SER A N 1
ATOM 700 C CA . SER A 1 100 ? -34.420 13.985 -13.349 1.00 61.50 100 SER A CA 1
ATOM 701 C C . SER A 1 100 ? -35.044 13.005 -12.357 1.00 61.50 100 SER A C 1
ATOM 703 O O . SER A 1 100 ? -34.363 12.554 -11.435 1.00 61.50 100 SER A O 1
ATOM 705 N N . GLU A 1 101 ? -36.349 12.749 -12.482 1.00 56.34 101 GLU A N 1
ATOM 706 C CA . GLU A 1 101 ? -37.088 11.763 -11.685 1.00 56.34 101 GLU A CA 1
ATOM 707 C C . GLU A 1 101 ? -36.475 10.366 -11.881 1.00 56.34 101 GLU A C 1
ATOM 709 O O . GLU A 1 101 ? -36.837 9.608 -12.779 1.00 56.34 101 GLU A O 1
ATOM 714 N N . MET A 1 102 ? -35.508 10.025 -11.029 1.00 65.56 102 MET A N 1
ATOM 715 C CA . MET A 1 102 ? -35.074 8.650 -10.817 1.00 65.56 102 MET A CA 1
ATOM 716 C C . MET A 1 102 ? -36.154 7.921 -10.003 1.00 65.56 102 MET A C 1
ATOM 718 O O . MET A 1 102 ? -36.707 8.510 -9.069 1.00 65.56 102 MET A O 1
ATOM 722 N N . PRO A 1 103 ? -36.463 6.648 -10.308 1.00 63.09 103 PRO A N 1
ATOM 723 C CA . PRO A 1 103 ? -37.384 5.864 -9.499 1.00 63.09 103 PRO A CA 1
ATOM 724 C C . PRO A 1 103 ? -36.881 5.827 -8.054 1.00 63.09 103 PRO A C 1
ATOM 726 O O . PRO A 1 103 ? -35.728 5.483 -7.795 1.00 63.09 103 PRO A O 1
ATOM 729 N N . SER A 1 104 ? -37.762 6.224 -7.134 1.00 62.91 104 SER A N 1
ATOM 730 C CA . SER A 1 104 ? -37.554 6.206 -5.689 1.00 62.91 104 SER A CA 1
ATOM 731 C C . SER A 1 104 ? -37.104 4.808 -5.263 1.00 62.91 104 SER A C 1
ATOM 733 O O . SER A 1 104 ? -37.906 3.877 -5.166 1.00 62.91 104 SER A O 1
ATOM 735 N N . ALA A 1 105 ? -35.794 4.643 -5.077 1.00 62.47 105 ALA A N 1
ATOM 736 C CA . ALA A 1 105 ? -35.242 3.449 -4.471 1.00 62.47 105 ALA A CA 1
ATOM 737 C C . ALA A 1 105 ? -35.817 3.356 -3.054 1.00 62.47 105 ALA A C 1
ATOM 739 O O . ALA A 1 105 ? -35.769 4.326 -2.294 1.00 62.47 105 ALA A O 1
ATOM 740 N N . ALA A 1 106 ? -36.394 2.200 -2.722 1.00 68.06 106 ALA A N 1
ATOM 741 C CA . ALA A 1 106 ? -36.829 1.903 -1.365 1.00 68.06 106 ALA A CA 1
ATOM 742 C C . ALA A 1 106 ? -35.689 2.223 -0.378 1.00 68.06 106 ALA A C 1
ATOM 744 O O . ALA A 1 106 ? -34.526 1.989 -0.724 1.00 68.06 106 ALA A O 1
ATOM 745 N N . PRO A 1 107 ? -35.984 2.749 0.826 1.00 62.34 107 PRO A N 1
ATOM 746 C CA . PRO A 1 107 ? -34.957 2.985 1.830 1.00 62.34 107 PRO A CA 1
ATOM 747 C C . PRO A 1 107 ? -34.250 1.657 2.101 1.00 62.34 107 PRO A C 1
ATOM 749 O O . PRO A 1 107 ? -34.843 0.717 2.633 1.00 62.34 107 PRO A O 1
ATOM 752 N N . ILE A 1 108 ? -32.993 1.564 1.665 1.00 69.75 108 ILE A N 1
ATOM 753 C CA . ILE A 1 108 ? -32.120 0.448 2.011 1.00 69.75 108 ILE A CA 1
ATOM 754 C C . ILE A 1 108 ? -32.057 0.461 3.541 1.00 69.75 108 ILE A C 1
ATOM 756 O O . ILE A 1 108 ? -31.789 1.527 4.103 1.00 69.75 108 ILE A O 1
ATOM 760 N N . PRO A 1 109 ? -32.353 -0.652 4.234 1.00 51.53 109 PRO A N 1
ATOM 761 C CA . PRO A 1 109 ? -32.228 -0.690 5.680 1.00 51.53 109 PRO A CA 1
ATOM 762 C C . PRO A 1 109 ? -30.786 -0.334 6.018 1.00 51.53 109 PRO A C 1
ATOM 764 O O . PRO A 1 109 ? -29.878 -1.079 5.656 1.00 51.53 109 PRO A O 1
ATOM 767 N N . THR A 1 110 ? -30.580 0.819 6.658 1.00 60.31 110 THR A N 1
ATOM 768 C CA . THR A 1 110 ? -29.284 1.215 7.203 1.00 60.31 110 THR A CA 1
ATOM 769 C C . THR A 1 110 ? -28.867 0.093 8.151 1.00 60.31 110 THR A C 1
ATOM 771 O O . THR A 1 110 ? -29.507 -0.063 9.197 1.00 60.31 110 THR A O 1
ATOM 774 N N . PRO A 1 111 ? -27.876 -0.750 7.798 1.00 61.75 111 PRO A N 1
ATOM 775 C CA . PRO A 1 111 ? -27.371 -1.743 8.731 1.00 61.75 111 PRO A CA 1
ATOM 776 C C . PRO A 1 111 ? -26.862 -0.928 9.906 1.00 61.75 111 PRO A C 1
ATOM 778 O O . PRO A 1 111 ? -26.075 -0.019 9.661 1.00 61.75 111 PRO A O 1
ATOM 781 N N . GLY A 1 112 ? -27.389 -1.172 11.111 1.00 57.44 112 GLY A N 1
ATOM 782 C CA . GLY A 1 112 ? -27.146 -0.347 12.293 1.00 57.44 112 GLY A CA 1
ATOM 783 C C . GLY A 1 112 ? -25.682 0.057 12.374 1.00 57.44 112 GLY A C 1
ATOM 784 O O . GLY A 1 112 ? -24.838 -0.753 12.749 1.00 57.44 112 GLY A O 1
ATOM 785 N N . GLN A 1 113 ? -25.390 1.282 11.938 1.00 58.12 113 GLN A N 1
ATOM 786 C CA . GLN A 1 113 ? -24.049 1.819 11.970 1.00 58.12 113 GLN A CA 1
ATOM 787 C C . GLN A 1 113 ? -23.823 2.144 13.433 1.00 58.12 113 GLN A C 1
ATOM 789 O O . GLN A 1 113 ? -24.318 3.143 13.946 1.00 58.12 113 GLN A O 1
ATOM 794 N N . THR A 1 114 ? -23.151 1.241 14.137 1.00 70.19 114 THR A N 1
ATOM 795 C CA . THR A 1 114 ? -22.395 1.641 15.313 1.00 70.19 114 THR A CA 1
ATOM 796 C C . THR A 1 114 ? -21.379 2.652 14.813 1.00 70.19 114 THR A C 1
ATOM 798 O O . THR A 1 114 ? -20.368 2.283 14.217 1.00 70.19 114 THR A O 1
ATOM 801 N N . GLU A 1 115 ? -21.731 3.929 14.935 1.00 86.38 115 GLU A N 1
ATOM 802 C CA . GLU A 1 115 ? -20.804 5.028 14.733 1.00 86.38 115 GLU A CA 1
ATOM 803 C C . GLU A 1 115 ? -19.710 4.859 15.784 1.00 86.38 115 GLU A C 1
ATOM 805 O O . GLU A 1 115 ? -19.965 4.968 16.982 1.00 86.38 115 GLU A O 1
ATOM 810 N N . PHE A 1 116 ? -18.518 4.489 15.330 1.00 90.94 116 PHE A N 1
ATOM 811 C CA . PHE A 1 116 ? -17.331 4.504 16.167 1.00 90.94 116 PHE A CA 1
ATOM 812 C C . PHE A 1 116 ? -16.891 5.954 16.340 1.00 90.94 116 PHE A C 1
ATOM 814 O O . PHE A 1 116 ? -16.935 6.725 15.377 1.00 90.94 116 PHE A O 1
ATOM 821 N N . SER A 1 117 ? -16.434 6.322 17.535 1.00 93.56 117 SER A N 1
ATOM 822 C CA . SER A 1 117 ? -15.679 7.568 17.684 1.00 93.56 117 SER A CA 1
ATOM 823 C C . SER A 1 117 ? -14.347 7.477 16.931 1.00 93.56 117 SER A C 1
ATOM 825 O O . SER A 1 117 ? -13.866 6.381 16.624 1.00 93.56 117 SER A O 1
ATOM 827 N N . ASP A 1 118 ? -13.708 8.613 16.652 1.00 94.81 118 ASP A N 1
ATOM 828 C CA . ASP A 1 118 ? -12.392 8.627 16.001 1.00 94.81 118 ASP A CA 1
ATOM 829 C C . ASP A 1 118 ? -11.354 7.833 16.811 1.00 94.81 118 ASP A C 1
ATOM 831 O O . ASP A 1 118 ? -10.528 7.107 16.252 1.00 94.81 118 ASP A O 1
ATOM 835 N N . GLU A 1 119 ? -11.427 7.900 18.143 1.00 96.25 119 GLU A N 1
ATOM 836 C CA . GLU A 1 119 ? -10.572 7.117 19.035 1.00 96.25 119 GLU A CA 1
ATOM 837 C C . GLU A 1 119 ? -10.826 5.615 18.894 1.00 96.25 119 GLU A C 1
ATOM 839 O O . GLU A 1 119 ? -9.875 4.831 18.866 1.00 96.25 119 GLU A O 1
ATOM 844 N N . GLU A 1 120 ? -12.088 5.203 18.774 1.00 95.62 120 GLU A N 1
ATOM 845 C CA . GLU A 1 120 ? -12.454 3.803 18.562 1.00 95.62 120 GLU A CA 1
ATOM 846 C C . GLU A 1 120 ? -12.034 3.312 17.172 1.00 95.62 120 GLU A C 1
ATOM 848 O O . GLU A 1 120 ? -11.573 2.177 17.040 1.00 95.62 120 GLU A O 1
ATOM 853 N N . LEU A 1 121 ? -12.115 4.158 16.140 1.00 94.94 121 LEU A N 1
ATOM 854 C CA . LEU A 1 121 ? -11.618 3.832 14.803 1.00 94.94 121 LEU A CA 1
ATOM 855 C C . LEU A 1 121 ? -10.109 3.577 14.820 1.00 94.94 121 LEU A C 1
ATOM 857 O O . LEU A 1 121 ? -9.641 2.572 14.284 1.00 94.94 121 LEU A O 1
ATOM 861 N N . VAL A 1 122 ? -9.341 4.451 15.470 1.00 96.62 122 VAL A N 1
ATOM 862 C CA . VAL A 1 122 ? -7.888 4.281 15.588 1.00 96.62 122 VAL A CA 1
ATOM 863 C C . VAL A 1 122 ? -7.548 3.054 16.435 1.00 96.62 122 VAL A C 1
ATOM 865 O O . VAL A 1 122 ? -6.664 2.286 16.055 1.00 96.62 122 VAL A O 1
ATOM 868 N N . ALA A 1 123 ? -8.257 2.832 17.545 1.00 96.19 123 ALA A N 1
ATOM 869 C CA . ALA A 1 123 ? -8.023 1.686 18.420 1.00 96.19 123 ALA A CA 1
ATOM 870 C C . ALA A 1 123 ? -8.316 0.346 17.728 1.00 96.19 123 ALA A C 1
ATOM 872 O O . ALA A 1 123 ? -7.556 -0.608 17.900 1.00 96.19 123 ALA A O 1
ATOM 873 N N . ASN A 1 124 ? -9.387 0.280 16.934 1.00 95.50 124 ASN A N 1
ATOM 874 C CA . ASN A 1 124 ? -9.830 -0.958 16.295 1.00 95.50 124 ASN A CA 1
ATOM 875 C C . ASN A 1 124 ? -9.142 -1.224 14.948 1.00 95.50 124 ASN A C 1
ATOM 877 O O . ASN A 1 124 ? -8.891 -2.382 14.621 1.00 95.50 124 ASN A O 1
ATOM 881 N N . PHE A 1 125 ? -8.831 -0.183 14.167 1.00 95.94 125 PHE A N 1
ATOM 882 C CA . PHE A 1 125 ? -8.371 -0.328 12.777 1.00 95.94 125 PHE A CA 1
ATOM 883 C C . PHE A 1 125 ? -6.998 0.286 12.494 1.00 95.94 125 PHE A C 1
ATOM 885 O O . PHE A 1 125 ? -6.409 -0.003 11.453 1.00 95.94 125 PHE A O 1
ATOM 892 N N . GLY A 1 126 ? -6.448 1.103 13.395 1.00 96.69 126 GLY A N 1
ATOM 893 C CA . GLY A 1 126 ? -5.182 1.802 13.156 1.00 96.69 126 GLY A CA 1
ATOM 894 C C . GLY A 1 126 ? -3.998 0.862 12.916 1.00 96.69 126 GLY A C 1
ATOM 895 O O . GLY A 1 126 ? -3.109 1.184 12.132 1.00 96.69 126 GLY A O 1
ATOM 896 N N . SER A 1 127 ? -4.008 -0.327 13.525 1.00 97.62 127 SER A N 1
ATOM 897 C CA . SER A 1 127 ? -2.973 -1.353 13.331 1.00 97.62 127 SER A CA 1
ATOM 898 C C . SER A 1 127 ? -2.999 -2.010 11.949 1.00 97.62 127 SER A C 1
ATOM 900 O O . SER A 1 127 ? -1.993 -2.585 11.542 1.00 97.62 127 SER A O 1
ATOM 902 N N . ALA A 1 128 ? -4.116 -1.915 11.222 1.00 98.00 128 ALA A N 1
ATOM 903 C CA . ALA A 1 128 ? -4.250 -2.446 9.871 1.00 98.00 128 ALA A CA 1
ATOM 904 C C . ALA A 1 128 ? -3.766 -1.460 8.797 1.00 98.00 128 ALA A C 1
ATOM 906 O O . ALA A 1 128 ? -3.717 -1.831 7.627 1.00 98.00 128 ALA A O 1
ATOM 907 N N . VAL A 1 129 ? -3.420 -0.219 9.157 1.00 97.94 129 VAL A N 1
ATOM 908 C CA . VAL A 1 129 ? -2.940 0.803 8.218 1.00 97.94 129 VAL A CA 1
ATOM 909 C C . VAL A 1 129 ? -1.416 0.846 8.236 1.00 97.94 129 VAL A C 1
ATOM 911 O O . VAL A 1 129 ? -0.788 1.057 9.271 1.00 97.94 129 VAL A O 1
ATOM 914 N N . TYR A 1 130 ? -0.811 0.692 7.062 1.00 97.94 130 TYR A N 1
ATOM 915 C CA . TYR A 1 130 ? 0.632 0.614 6.884 1.00 97.94 130 TYR A CA 1
ATOM 916 C C . TYR A 1 130 ? 1.150 1.791 6.067 1.00 97.94 130 TYR A C 1
ATOM 918 O O . TYR A 1 130 ? 0.531 2.236 5.096 1.00 97.94 130 TYR A O 1
ATOM 926 N N . ARG A 1 131 ? 2.347 2.257 6.427 1.00 97.81 131 ARG A N 1
ATOM 927 C CA . ARG A 1 131 ? 3.166 3.076 5.535 1.00 97.81 131 ARG A CA 1
ATOM 928 C C . ARG A 1 131 ? 3.817 2.160 4.506 1.00 97.81 131 ARG A C 1
ATOM 930 O O . ARG A 1 131 ? 4.429 1.162 4.871 1.00 97.81 131 ARG A O 1
ATOM 937 N N . ILE A 1 132 ? 3.695 2.524 3.237 1.00 97.75 132 ILE A N 1
ATOM 938 C CA . ILE A 1 132 ? 4.308 1.811 2.120 1.00 97.75 132 ILE A CA 1
ATOM 939 C C . ILE A 1 132 ? 5.474 2.651 1.624 1.00 97.75 132 ILE A C 1
ATOM 941 O O . ILE A 1 132 ? 5.322 3.849 1.380 1.00 97.75 132 ILE A O 1
ATOM 945 N N . GLU A 1 133 ? 6.629 2.019 1.485 1.00 96.69 133 GLU A N 1
ATOM 946 C CA . GLU A 1 133 ? 7.825 2.596 0.885 1.00 96.69 133 GLU A CA 1
ATOM 947 C C . GLU A 1 133 ? 8.230 1.704 -0.282 1.00 96.69 133 GLU A C 1
ATOM 949 O O . GLU A 1 133 ? 8.281 0.480 -0.149 1.00 96.69 133 GLU A O 1
ATOM 954 N N . VAL A 1 134 ? 8.477 2.317 -1.434 1.00 95.31 134 VAL A N 1
ATOM 955 C CA . VAL A 1 134 ? 8.964 1.621 -2.622 1.00 95.31 134 VAL A CA 1
ATOM 956 C C . VAL A 1 134 ? 10.328 2.170 -2.986 1.00 95.31 134 VAL A C 1
ATOM 958 O O . VAL A 1 134 ? 10.525 3.382 -3.046 1.00 95.31 134 VAL A O 1
ATOM 961 N N . GLU A 1 135 ? 11.271 1.269 -3.226 1.00 94.38 135 GLU A N 1
ATOM 962 C CA . GLU A 1 135 ? 12.616 1.602 -3.670 1.00 94.38 135 GLU A CA 1
ATOM 963 C C . GLU A 1 135 ? 13.028 0.620 -4.767 1.00 94.38 135 GLU A C 1
ATOM 965 O O . GLU A 1 135 ? 12.946 -0.598 -4.604 1.00 94.38 135 GLU A O 1
ATOM 970 N N . GLY A 1 136 ? 13.460 1.146 -5.911 1.00 89.56 136 GLY A N 1
ATOM 971 C CA . GLY A 1 136 ? 13.905 0.323 -7.030 1.00 89.56 136 GLY A CA 1
ATOM 972 C C . GLY A 1 136 ? 14.224 1.151 -8.266 1.00 89.56 136 GLY A C 1
ATOM 973 O O . GLY A 1 136 ? 13.647 2.209 -8.484 1.00 89.56 136 GLY A O 1
ATOM 974 N N . CYS A 1 137 ? 15.178 0.695 -9.082 1.00 85.62 137 CYS A N 1
ATOM 975 C CA . CYS A 1 137 ? 15.557 1.348 -10.347 1.00 85.62 137 CYS A CA 1
ATOM 976 C C . CYS A 1 137 ? 15.919 2.849 -10.239 1.00 85.62 137 CYS A C 1
ATOM 978 O O . CYS A 1 137 ? 15.831 3.575 -11.225 1.00 85.62 137 CYS A O 1
ATOM 980 N N . GLY A 1 138 ? 16.359 3.315 -9.064 1.00 85.88 138 GLY A N 1
ATOM 981 C CA . GLY A 1 138 ? 16.659 4.731 -8.817 1.00 85.88 138 GLY A CA 1
ATOM 982 C C . GLY A 1 138 ? 15.428 5.603 -8.543 1.00 85.88 138 GLY A C 1
ATOM 983 O O . GLY A 1 138 ? 15.565 6.821 -8.457 1.00 85.88 138 GLY A O 1
ATOM 984 N N . PHE A 1 139 ? 14.250 4.996 -8.392 1.00 81.88 139 PHE A N 1
ATOM 985 C CA . PHE A 1 139 ? 13.028 5.639 -7.933 1.00 81.88 139 PHE A CA 1
ATOM 986 C C . PHE A 1 139 ? 12.771 5.283 -6.465 1.00 81.88 139 PHE A C 1
ATOM 988 O O . PHE A 1 139 ? 12.968 4.139 -6.047 1.00 81.88 139 PHE A O 1
ATOM 995 N N . ALA A 1 140 ? 12.337 6.280 -5.699 1.00 92.62 140 ALA A N 1
ATOM 996 C CA . ALA A 1 140 ? 11.874 6.124 -4.331 1.00 92.62 140 ALA A CA 1
ATOM 997 C C . ALA A 1 140 ? 10.491 6.770 -4.214 1.00 92.62 140 ALA A C 1
ATOM 999 O O . ALA A 1 140 ? 10.297 7.909 -4.644 1.00 92.62 140 ALA A O 1
ATOM 1000 N N . GLY A 1 141 ? 9.541 6.043 -3.636 1.00 94.12 141 GLY A N 1
ATOM 1001 C CA . GLY A 1 141 ? 8.163 6.480 -3.449 1.00 94.12 141 GLY A CA 1
ATOM 1002 C C . GLY A 1 141 ? 7.658 6.126 -2.057 1.00 94.12 141 GLY A C 1
ATOM 1003 O O . GLY A 1 141 ? 8.194 5.243 -1.386 1.00 94.12 141 GLY A O 1
ATOM 1004 N N . SER A 1 142 ? 6.623 6.830 -1.603 1.00 97.19 142 SER A N 1
ATOM 1005 C CA . SER A 1 142 ? 5.956 6.4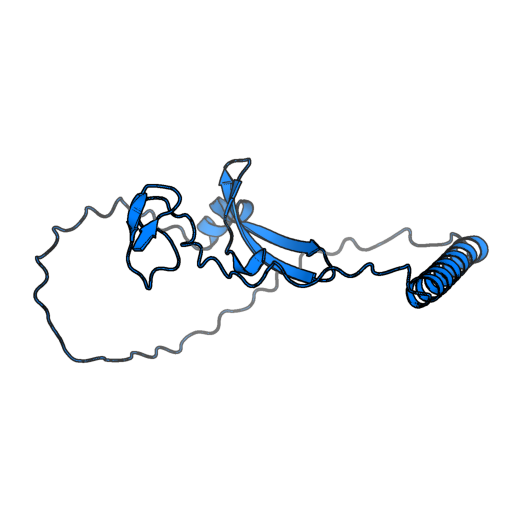90 -0.350 1.00 97.19 142 SER A CA 1
ATOM 1006 C C . SER A 1 142 ? 4.465 6.786 -0.405 1.00 97.19 142 SER A C 1
ATOM 1008 O O . SER A 1 142 ? 4.029 7.687 -1.120 1.00 97.19 142 SER A O 1
ATOM 1010 N N . GLY A 1 143 ? 3.697 6.034 0.374 1.00 97.38 143 GLY A N 1
ATOM 1011 C CA . GLY A 1 143 ? 2.261 6.215 0.522 1.00 97.38 143 GLY A CA 1
ATOM 1012 C C . GLY A 1 143 ? 1.712 5.397 1.682 1.00 97.38 143 GLY A C 1
ATOM 1013 O O . GLY A 1 143 ? 2.435 5.040 2.617 1.00 97.38 143 GLY A O 1
ATOM 1014 N N . SER A 1 144 ? 0.423 5.091 1.617 1.00 98.31 144 SER A N 1
ATOM 1015 C CA . SER A 1 144 ? -0.269 4.299 2.631 1.00 98.31 144 SER A CA 1
ATOM 1016 C C . SER A 1 144 ? -1.062 3.174 1.982 1.00 98.31 144 SER A C 1
ATOM 1018 O O . SER A 1 144 ? -1.463 3.259 0.819 1.00 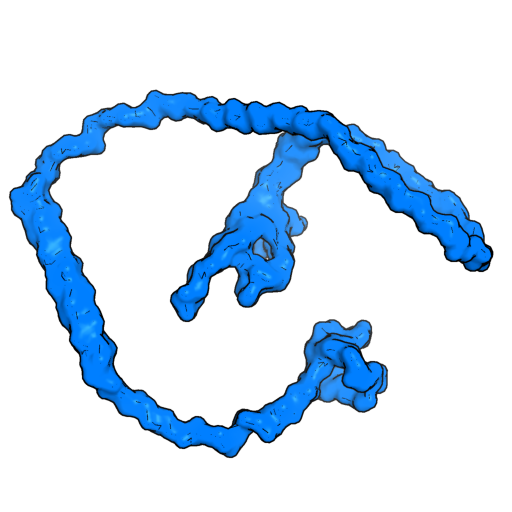98.31 144 SER A O 1
ATOM 1020 N N . GLY A 1 145 ? -1.301 2.118 2.743 1.00 98.00 145 GLY A N 1
ATOM 1021 C CA . GLY A 1 145 ? -2.234 1.055 2.397 1.00 98.00 145 GLY A CA 1
ATOM 1022 C C . GLY A 1 145 ? -2.835 0.455 3.656 1.00 98.00 145 GLY A C 1
ATOM 1023 O O . GLY A 1 145 ? -2.427 0.804 4.763 1.00 98.00 145 GLY A O 1
ATOM 1024 N N . PHE A 1 146 ? -3.801 -0.438 3.497 1.00 98.38 146 PHE A N 1
ATOM 1025 C CA . PHE A 1 146 ? -4.407 -1.148 4.619 1.00 98.38 146 PHE A CA 1
ATOM 1026 C C . PHE A 1 146 ? -4.484 -2.648 4.340 1.00 98.38 146 PHE A C 1
ATOM 1028 O O . PHE A 1 146 ? -4.676 -3.062 3.194 1.00 98.38 146 PHE A O 1
ATOM 1035 N N . ALA A 1 147 ? -4.301 -3.458 5.379 1.00 98.19 147 ALA A N 1
ATOM 1036 C CA . ALA A 1 147 ? -4.439 -4.903 5.296 1.00 98.19 147 ALA A CA 1
ATOM 1037 C C . ALA A 1 147 ? -5.917 -5.300 5.211 1.00 98.19 147 ALA A C 1
ATOM 1039 O O . ALA A 1 147 ? -6.752 -4.783 5.954 1.00 98.19 147 ALA A O 1
ATOM 1040 N N . ILE A 1 148 ? -6.230 -6.227 4.307 1.00 97.56 148 ILE A N 1
ATOM 1041 C CA . ILE A 1 148 ? -7.560 -6.852 4.201 1.00 97.56 148 ILE A CA 1
ATOM 1042 C C . ILE A 1 148 ? -7.588 -8.247 4.836 1.00 97.56 148 ILE A C 1
ATOM 1044 O O . ILE A 1 148 ? -8.650 -8.724 5.227 1.00 97.56 148 ILE A O 1
ATOM 1048 N N . ASP A 1 149 ? -6.419 -8.876 4.964 1.00 97.06 149 ASP A N 1
ATOM 1049 C CA . ASP A 1 149 ? -6.175 -10.113 5.700 1.00 97.06 149 ASP A CA 1
ATOM 1050 C C . ASP A 1 149 ? -4.686 -10.188 6.110 1.00 97.06 149 ASP A C 1
ATOM 1052 O O . ASP A 1 149 ? -3.950 -9.210 5.976 1.00 97.06 149 ASP A O 1
ATOM 1056 N N . GLU A 1 150 ? -4.240 -11.333 6.634 1.00 95.81 150 GLU A N 1
ATOM 1057 C CA . GLU A 1 150 ? -2.865 -11.547 7.114 1.00 95.81 150 GLU A CA 1
ATOM 1058 C C . GLU A 1 150 ? -1.787 -11.394 6.023 1.00 95.81 150 GLU A C 1
ATOM 1060 O O . GLU A 1 150 ? -0.636 -11.082 6.331 1.00 95.81 150 GLU A O 1
ATOM 1065 N N . PHE A 1 151 ? -2.139 -11.589 4.750 1.00 97.75 151 PHE A N 1
ATOM 1066 C CA . PHE A 1 151 ? -1.182 -11.687 3.646 1.00 97.75 151 PHE A CA 1
ATOM 1067 C C . PHE A 1 151 ? -1.392 -10.649 2.538 1.00 97.75 151 PHE A C 1
ATOM 1069 O O . PHE A 1 151 ? -0.562 -10.562 1.631 1.00 97.75 151 PHE A O 1
ATOM 1076 N N . HIS A 1 152 ? -2.456 -9.847 2.597 1.00 98.12 152 HIS A N 1
ATOM 1077 C CA . HIS A 1 152 ? -2.804 -8.906 1.535 1.00 98.12 152 HIS A CA 1
ATOM 1078 C C . HIS A 1 152 ? -2.984 -7.471 2.047 1.00 98.12 152 HIS A C 1
ATOM 1080 O O . HIS A 1 152 ? -3.751 -7.205 2.973 1.00 98.12 152 HIS A O 1
ATOM 1086 N N . ILE A 1 153 ? -2.323 -6.529 1.363 1.00 98.19 153 ILE A N 1
ATOM 1087 C CA . ILE A 1 153 ? -2.446 -5.078 1.563 1.00 98.19 153 ILE A CA 1
ATOM 1088 C C . ILE A 1 153 ? -3.000 -4.442 0.288 1.00 98.19 153 ILE A C 1
ATOM 1090 O O . ILE A 1 153 ? -2.538 -4.735 -0.815 1.00 98.19 153 ILE A O 1
ATOM 1094 N N . VAL A 1 154 ? -3.961 -3.533 0.445 1.00 98.44 154 VAL A N 1
ATOM 1095 C CA . VAL A 1 154 ? -4.520 -2.722 -0.641 1.00 98.44 154 VAL A CA 1
ATOM 1096 C C . VAL A 1 154 ? -3.919 -1.317 -0.596 1.00 98.44 154 VAL A C 1
ATOM 1098 O O . VAL A 1 154 ? -3.857 -0.685 0.459 1.00 98.44 154 VAL A O 1
ATOM 1101 N N . THR A 1 155 ? -3.488 -0.812 -1.752 1.00 98.38 155 THR A N 1
ATOM 1102 C CA . THR A 1 155 ? -3.005 0.563 -1.937 1.00 98.38 155 THR A CA 1
ATOM 1103 C C . THR A 1 155 ? -3.349 1.075 -3.336 1.00 98.38 155 THR A C 1
ATOM 1105 O O . THR A 1 155 ? -3.805 0.319 -4.197 1.00 98.38 155 THR A O 1
ATOM 1108 N N . ASN A 1 156 ? -3.136 2.367 -3.571 1.00 97.44 156 ASN A N 1
ATOM 1109 C CA . ASN A 1 156 ? -3.317 2.965 -4.885 1.00 97.44 156 ASN A CA 1
ATOM 1110 C C . ASN A 1 156 ? -2.164 2.595 -5.820 1.00 97.44 156 ASN A C 1
ATOM 1112 O O . ASN A 1 156 ? -1.006 2.562 -5.411 1.00 97.44 156 ASN A O 1
ATOM 1116 N N . TRP A 1 157 ? -2.468 2.430 -7.109 1.00 95.38 157 TRP A N 1
ATOM 1117 C CA . TRP A 1 157 ? -1.462 2.127 -8.132 1.00 95.38 157 TRP A CA 1
ATOM 1118 C C . TRP A 1 157 ? -0.303 3.139 -8.151 1.00 95.38 157 TRP A C 1
ATOM 1120 O O . TRP A 1 157 ? 0.854 2.741 -8.139 1.00 95.38 157 TRP A O 1
ATOM 1130 N N . HIS A 1 158 ? -0.599 4.440 -8.046 1.00 94.00 158 HIS A N 1
ATOM 1131 C CA . HIS A 1 158 ? 0.417 5.504 -8.055 1.00 94.00 158 HIS A CA 1
ATOM 1132 C C . HIS A 1 158 ? 1.378 5.489 -6.852 1.00 94.00 158 HIS A C 1
ATOM 1134 O O . HIS A 1 158 ? 2.339 6.251 -6.836 1.00 94.00 158 HIS A O 1
ATOM 1140 N N . VAL A 1 159 ? 1.106 4.691 -5.812 1.00 95.12 159 VAL A N 1
ATOM 1141 C CA . VAL A 1 159 ? 2.034 4.512 -4.683 1.00 95.12 159 VAL A CA 1
ATOM 1142 C C . VAL A 1 159 ? 3.152 3.536 -5.058 1.00 95.12 159 VAL A C 1
ATOM 1144 O O . VAL A 1 159 ? 4.249 3.633 -4.515 1.00 95.12 159 VAL A O 1
ATOM 1147 N N . ILE A 1 160 ? 2.882 2.610 -5.985 1.00 93.56 160 ILE A N 1
ATOM 1148 C CA . ILE A 1 160 ? 3.766 1.488 -6.322 1.00 93.56 160 ILE A CA 1
ATOM 1149 C C . ILE A 1 160 ? 4.295 1.505 -7.766 1.00 93.56 160 ILE A C 1
ATOM 1151 O O . ILE A 1 160 ? 5.039 0.594 -8.128 1.00 93.56 160 ILE A O 1
ATOM 1155 N N . SER A 1 161 ? 3.925 2.496 -8.588 1.00 86.25 161 SER A N 1
ATOM 1156 C CA . SER A 1 161 ? 4.299 2.591 -10.011 1.00 86.25 161 SER A CA 1
ATOM 1157 C C . SER A 1 161 ? 4.830 3.958 -10.410 1.00 86.25 161 SER A C 1
ATOM 1159 O O . SER A 1 161 ? 4.139 4.944 -10.061 1.00 86.25 161 SER A O 1
#

Sequence (161 aa):
MFCAQCGVAGNDDAQFCVSCGKPSTVSDLRSLEGASDGGPTVERRQRFLVVTAIAAVVILLIALGGGAAILASHTGPSRVVATKESPLRSVTPQVEGAVSEMPSAAPIPTPGQTEFSDEELVANFGSAVYRIEVEGCGFAGSGSGFAIDEFHIVTNWHVIS

Radius of gyration: 28.96 Å; chains: 1; bounding box: 80×40×62 Å

Secondary structure (DSSP, 8-state):
-B-TTT-PBPPTT-SB-TTT--B--------SS--------THHHHHHHHHHHHHHHHHHHHHHS-------------------PPP------------------------------HHHHHHHHGGGEEEEEEEETTEEEEEEEEESSSS-EEE-HHHH-